Protein AF-A0A6S6W347-F1 (afdb_monomer)

Solvent-accessible surface area (backbone atoms only — not comparable to full-atom values): 6352 Å² total; per-residue (Å²): 132,85,87,75,78,72,96,63,89,81,78,88,85,84,85,87,73,62,47,70,60,49,41,53,48,47,70,40,88,42,94,94,39,67,61,52,49,42,57,52,47,44,65,73,75,38,56,72,70,54,46,53,51,49,43,70,74,53,40,97,62,28,73,74,81,39,43,66,63,54,23,30,50,75,52,69,50,61,86,51,90,80,66,70,80,71,82,74,77,80,76,76,79,72,90,127

Organism: NCBI:txid97479

Sequence (96 aa):
MPLRPFPIPFKVGTDICYVPRIRKFITQPSHGEPQRPVRRLLRKLLTEHERQYFWQRFGRRAPFDSIERVSQFLAGSSPDLKGSPQRKPVAKHALI

InterPro domains:
  IPR037143 4'-phosphopantetheinyl transferase domain superfamily [G3DSA:3.90.470.20] (9-77)

pLDDT: mean 75.72, std 16.99, range [38.69, 91.88]

Mean predicted aligned error: 11.76 Å

Radius of gyration: 19.35 Å; Cα contacts (8 Å, |Δi|>4): 42; chains: 1; bounding box: 35×52×65 Å

Secondary structure (DSSP, 8-state):
-PPPPPSS-PPPP-----HHHHHHHHT---SS-TTHHHHHHHHHHS-HHHHHHHHHHH-TTHHHH-HHHHHHHHTT--GGGG--------------

Structure (mmCIF, N/CA/C/O backbone):
data_AF-A0A6S6W347-F1
#
_entry.id   AF-A0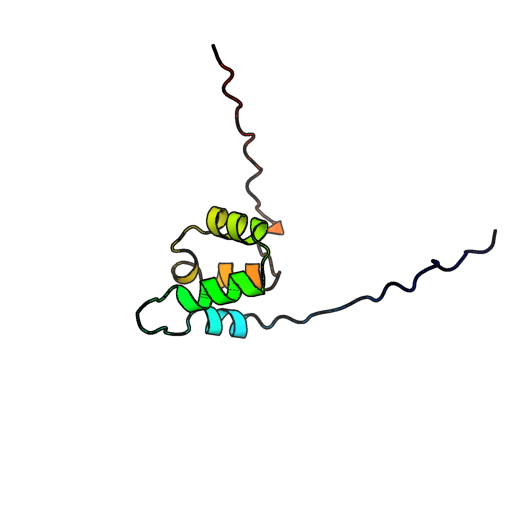A6S6W347-F1
#
loop_
_atom_site.group_PDB
_atom_site.id
_atom_site.type_symbol
_atom_site.label_atom_id
_atom_site.label_alt_id
_atom_site.label_comp_id
_atom_site.label_asym_id
_atom_site.label_entity_id
_atom_site.label_seq_id
_atom_site.pdbx_PDB_ins_code
_atom_site.Cartn_x
_atom_site.Cartn_y
_atom_site.Cartn_z
_atom_site.occupancy
_atom_site.B_iso_or_equiv
_atom_site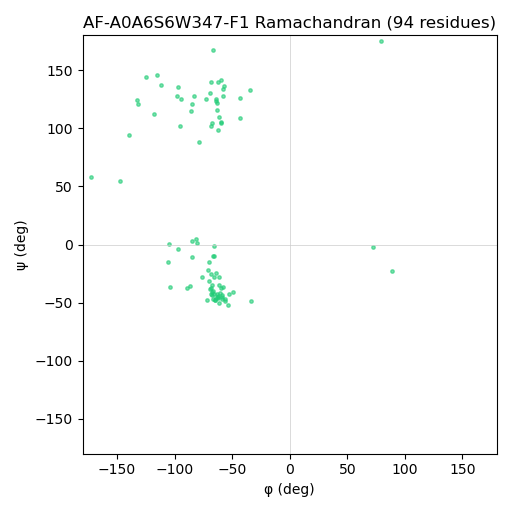.auth_seq_id
_atom_site.auth_comp_id
_atom_site.auth_asym_id
_atom_site.auth_atom_id
_atom_site.pdbx_PDB_model_num
ATOM 1 N N . MET A 1 1 ? 12.124 -10.339 -45.552 1.00 69.38 1 MET A N 1
ATOM 2 C CA . MET A 1 1 ? 13.201 -10.033 -44.582 1.00 69.38 1 MET A CA 1
ATOM 3 C C . MET A 1 1 ? 13.019 -10.927 -43.363 1.00 69.38 1 MET A C 1
ATOM 5 O O . MET A 1 1 ? 11.879 -11.049 -42.930 1.00 69.38 1 MET A O 1
ATOM 9 N N . PRO A 1 2 ? 14.073 -11.570 -42.835 1.00 79.50 2 PRO A N 1
ATOM 10 C CA . PRO A 1 2 ? 13.956 -12.374 -41.620 1.00 79.50 2 PRO A CA 1
ATOM 11 C C . PRO A 1 2 ? 13.691 -11.476 -40.398 1.00 79.50 2 PRO A C 1
ATOM 13 O O . PRO A 1 2 ? 14.267 -10.391 -40.290 1.00 79.50 2 PRO A O 1
ATOM 16 N N . LEU A 1 3 ? 12.810 -11.918 -39.493 1.00 79.19 3 LEU A N 1
ATOM 17 C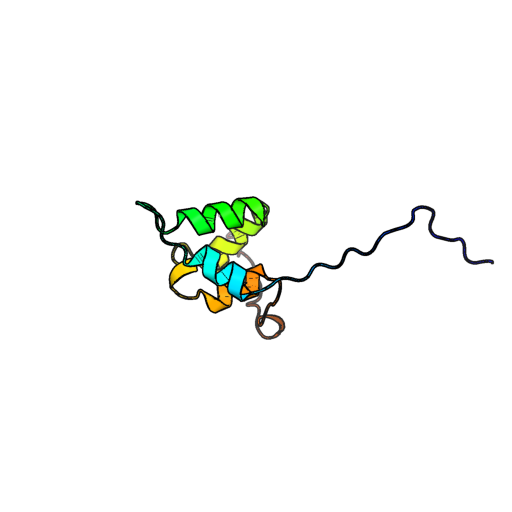 CA . LEU A 1 3 ? 12.529 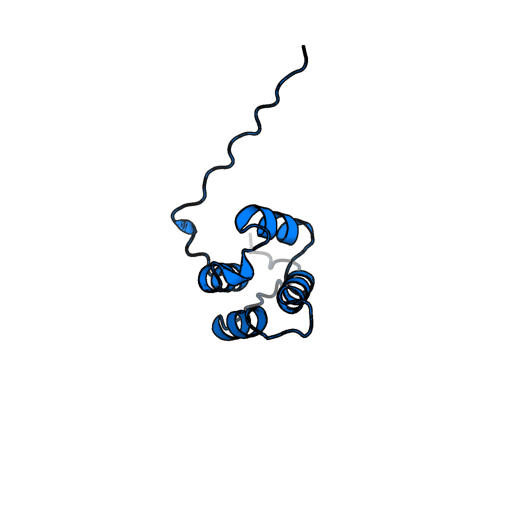-11.230 -38.229 1.00 79.19 3 LEU A CA 1
ATOM 18 C C . LEU A 1 3 ? 13.805 -11.204 -37.377 1.00 79.19 3 LEU A C 1
ATOM 20 O O . LEU A 1 3 ? 14.365 -12.255 -37.068 1.00 79.19 3 LEU A O 1
ATOM 24 N N . ARG A 1 4 ? 14.278 -10.009 -37.004 1.00 75.88 4 ARG A N 1
ATOM 25 C CA . ARG A 1 4 ? 15.405 -9.872 -36.073 1.00 75.88 4 ARG A CA 1
ATOM 26 C C . ARG A 1 4 ? 14.883 -9.988 -34.640 1.00 75.88 4 ARG A C 1
ATOM 28 O O . ARG A 1 4 ? 13.950 -9.257 -34.303 1.00 75.88 4 ARG A O 1
ATOM 35 N N . PRO A 1 5 ? 15.459 -10.858 -33.794 1.00 75.12 5 PRO A N 1
ATOM 36 C CA . PRO A 1 5 ? 15.125 -10.872 -32.378 1.00 75.12 5 PRO A CA 1
ATOM 37 C C . PRO A 1 5 ? 15.442 -9.507 -31.759 1.00 75.12 5 PRO A C 1
ATOM 39 O O . PRO A 1 5 ? 16.422 -8.855 -32.131 1.00 75.12 5 PRO A O 1
ATOM 42 N N . PHE A 1 6 ? 14.583 -9.061 -30.841 1.00 74.81 6 PHE A N 1
ATOM 43 C CA . PHE A 1 6 ? 14.767 -7.789 -30.153 1.00 74.81 6 PHE A CA 1
ATOM 44 C C . PHE A 1 6 ? 16.126 -7.800 -29.423 1.00 74.81 6 PHE A C 1
ATOM 46 O O . PHE A 1 6 ? 16.439 -8.787 -28.756 1.00 74.81 6 PHE A O 1
ATOM 53 N N . PRO A 1 7 ? 16.943 -6.738 -29.533 1.00 76.75 7 PRO A N 1
ATOM 54 C CA . PRO A 1 7 ? 18.345 -6.755 -29.101 1.00 76.75 7 PRO A CA 1
ATOM 55 C C . PRO A 1 7 ? 18.554 -6.919 -27.584 1.00 76.75 7 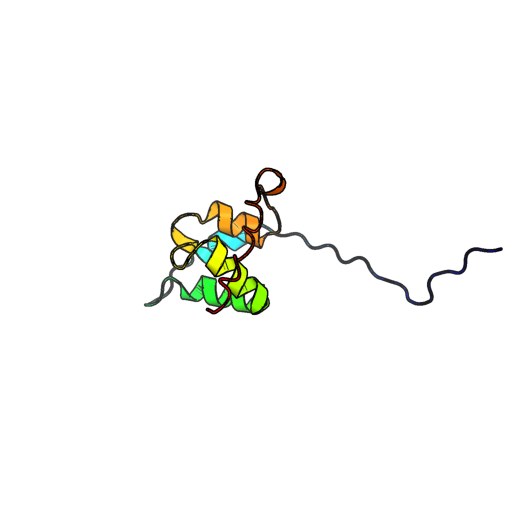PRO A C 1
ATOM 57 O O . PRO A 1 7 ? 19.680 -7.136 -27.148 1.00 76.75 7 PRO A O 1
ATOM 60 N N . ILE A 1 8 ? 17.493 -6.824 -26.775 1.00 77.81 8 ILE A N 1
ATOM 61 C CA . ILE A 1 8 ? 17.531 -6.945 -25.313 1.00 77.81 8 ILE A CA 1
ATOM 62 C C . ILE A 1 8 ? 16.421 -7.906 -24.853 1.00 77.81 8 ILE A C 1
ATOM 64 O O . ILE A 1 8 ? 15.245 -7.631 -25.088 1.00 77.81 8 ILE A O 1
ATOM 68 N N . PRO A 1 9 ? 16.728 -9.019 -24.170 1.00 77.81 9 PRO A N 1
ATOM 69 C CA . PRO A 1 9 ? 15.693 -9.919 -23.677 1.00 77.81 9 PRO A CA 1
ATOM 70 C C . PRO A 1 9 ? 14.900 -9.238 -22.553 1.00 77.81 9 PRO A C 1
ATOM 72 O O . PRO A 1 9 ? 15.354 -9.155 -21.411 1.00 77.81 9 PRO A O 1
ATOM 75 N N . PHE A 1 10 ? 13.700 -8.747 -22.867 1.00 79.19 10 PHE A N 1
ATOM 76 C CA . PHE A 1 10 ? 12.759 -8.296 -21.847 1.00 79.19 10 PHE A CA 1
ATOM 77 C C . PHE A 1 10 ? 12.239 -9.501 -21.066 1.00 79.19 10 PHE A C 1
ATOM 79 O O . PHE A 1 10 ? 11.793 -10.491 -21.644 1.00 79.19 10 PHE A O 1
ATOM 86 N N . LYS A 1 11 ? 12.290 -9.414 -19.737 1.00 82.00 11 LYS A N 1
ATOM 87 C CA . LYS A 1 11 ? 11.710 -10.419 -18.845 1.00 82.00 11 LYS A CA 1
ATOM 88 C C . LYS A 1 11 ? 10.330 -9.960 -18.403 1.00 82.00 11 LYS A C 1
ATOM 90 O O . LYS A 1 11 ? 10.157 -8.807 -18.015 1.00 82.00 11 LYS A O 1
ATOM 95 N N . VAL A 1 12 ? 9.370 -10.877 -18.422 1.00 83.94 12 VAL A N 1
ATOM 96 C CA . VAL A 1 12 ? 8.064 -10.663 -17.796 1.00 83.94 12 VAL A CA 1
ATOM 97 C C . VAL A 1 12 ? 8.191 -11.033 -16.322 1.00 83.94 12 VAL A C 1
ATOM 99 O O . VAL A 1 12 ? 8.561 -12.158 -15.995 1.00 83.94 12 VAL A O 1
ATOM 102 N N . GLY A 1 13 ? 7.920 -10.076 -15.436 1.00 79.12 13 GLY A N 1
ATOM 103 C CA . GLY A 1 13 ? 7.749 -10.328 -14.008 1.00 79.12 13 GLY A CA 1
ATOM 104 C C . GLY A 1 13 ? 6.263 -10.423 -13.685 1.00 79.12 13 GLY A C 1
ATOM 105 O O . GLY A 1 13 ? 5.503 -9.526 -14.045 1.00 79.12 13 GLY A O 1
ATOM 106 N N . THR A 1 14 ? 5.846 -11.496 -13.019 1.00 84.31 14 THR A N 1
ATOM 107 C CA . THR A 1 14 ? 4.477 -11.655 -12.510 1.00 84.31 14 THR A CA 1
ATOM 108 C C . THR A 1 14 ? 4.515 -11.623 -10.989 1.00 84.31 14 THR A C 1
ATOM 110 O O . THR A 1 14 ? 5.396 -12.233 -10.387 1.00 84.31 14 THR A O 1
ATOM 113 N N . ASP A 1 15 ? 3.566 -10.917 -10.378 1.00 80.69 15 ASP A N 1
ATOM 114 C CA . ASP A 1 15 ? 3.428 -10.810 -8.926 1.00 80.69 15 ASP A CA 1
ATOM 115 C C . ASP A 1 15 ? 2.019 -11.232 -8.488 1.00 80.69 15 ASP A C 1
ATOM 117 O O . ASP A 1 15 ? 1.038 -10.989 -9.194 1.00 80.69 15 ASP A O 1
ATOM 121 N N . ILE A 1 16 ? 1.922 -11.878 -7.324 1.00 85.69 16 ILE A N 1
ATOM 122 C CA . ILE A 1 16 ? 0.662 -12.356 -6.748 1.00 85.69 16 ILE A CA 1
ATOM 123 C C . ILE A 1 16 ? 0.437 -11.642 -5.418 1.00 85.69 16 ILE A C 1
ATOM 125 O O . ILE A 1 16 ? 1.113 -11.886 -4.418 1.00 85.69 16 ILE A O 1
ATOM 129 N N . CYS A 1 17 ? -0.582 -10.788 -5.388 1.00 85.06 17 CYS A N 1
ATOM 130 C CA . CYS A 1 17 ? -0.970 -10.039 -4.200 1.00 85.06 17 CYS A CA 1
ATOM 131 C C . CYS A 1 17 ? -2.087 -10.747 -3.414 1.00 85.06 17 CYS A C 1
ATOM 133 O O . CYS A 1 17 ? -3.174 -10.993 -3.934 1.00 85.06 17 CYS A O 1
ATOM 135 N N . TYR A 1 18 ? -1.868 -11.000 -2.118 1.00 91.00 18 TYR A N 1
ATOM 136 C CA . TYR A 1 18 ? -2.896 -11.544 -1.219 1.00 91.00 18 TYR A CA 1
ATOM 137 C C . TYR A 1 18 ? -3.623 -10.427 -0.450 1.00 91.00 18 TYR A C 1
ATOM 139 O O . TYR A 1 18 ? -3.114 -9.899 0.542 1.00 91.00 18 TYR A O 1
ATOM 147 N N . VAL A 1 19 ? -4.838 -10.074 -0.886 1.00 89.81 19 VAL A N 1
ATOM 148 C CA . VAL A 1 19 ? -5.643 -8.959 -0.334 1.00 89.81 19 VAL A CA 1
ATOM 149 C C . VAL A 1 19 ? -5.832 -9.021 1.195 1.00 89.81 19 VAL A C 1
ATOM 151 O O . VAL A 1 19 ? -5.667 -7.987 1.849 1.00 89.81 19 VAL A O 1
ATOM 154 N N . PRO A 1 20 ? -6.115 -10.180 1.827 1.00 90.75 20 PRO A N 1
ATOM 155 C CA . P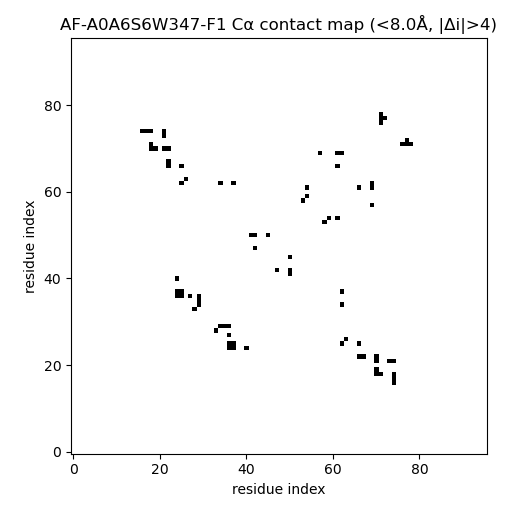RO A 1 20 ? -6.265 -10.252 3.283 1.00 90.75 20 PRO A CA 1
ATOM 156 C C . PRO A 1 20 ? -5.001 -9.852 4.055 1.00 90.75 20 PRO A C 1
ATOM 158 O O . PRO A 1 20 ? -5.098 -9.321 5.162 1.00 90.75 20 PRO A O 1
ATOM 161 N N . ARG A 1 21 ? -3.808 -10.032 3.468 1.00 89.69 21 ARG A N 1
ATOM 162 C CA . ARG A 1 21 ? -2.547 -9.573 4.073 1.00 89.69 21 ARG A CA 1
ATOM 163 C C . ARG A 1 21 ? -2.473 -8.050 4.126 1.00 89.69 21 ARG A C 1
ATOM 165 O O . ARG A 1 21 ? -2.039 -7.508 5.139 1.00 89.69 21 ARG A O 1
ATOM 172 N N . ILE A 1 22 ? -2.925 -7.374 3.069 1.00 89.38 22 ILE A N 1
ATOM 173 C CA . ILE A 1 22 ? -2.997 -5.907 3.011 1.00 89.38 22 ILE A CA 1
ATOM 174 C C . ILE A 1 22 ? -3.992 -5.398 4.059 1.00 89.38 22 ILE A C 1
ATOM 176 O O . ILE A 1 22 ? -3.645 -4.516 4.843 1.00 89.38 22 ILE A O 1
ATOM 180 N N . ARG A 1 23 ? -5.177 -6.023 4.147 1.00 90.25 23 ARG A N 1
ATOM 181 C CA . ARG A 1 23 ? -6.192 -5.709 5.169 1.00 90.25 23 ARG A CA 1
ATOM 182 C C . ARG A 1 23 ? -5.608 -5.783 6.578 1.00 90.25 23 ARG A C 1
ATOM 184 O O . ARG A 1 23 ? -5.680 -4.806 7.315 1.00 90.25 23 ARG A O 1
ATOM 191 N N . LYS A 1 24 ? -4.954 -6.900 6.915 1.00 90.31 24 LYS A N 1
ATOM 192 C CA . LYS A 1 24 ? -4.328 -7.111 8.231 1.00 90.31 24 LYS A CA 1
ATOM 193 C C . LYS A 1 24 ? -3.283 -6.042 8.561 1.00 90.31 24 LYS A C 1
ATOM 195 O O . LYS A 1 24 ? -3.170 -5.637 9.712 1.00 90.31 24 LYS A O 1
ATOM 200 N N . PHE A 1 25 ? -2.525 -5.589 7.563 1.00 88.06 25 PHE A N 1
ATOM 201 C CA . PHE A 1 25 ? -1.528 -4.531 7.729 1.00 88.06 25 PHE A CA 1
ATOM 202 C C . PHE A 1 25 ? -2.163 -3.163 8.000 1.00 88.06 25 PHE A C 1
ATOM 204 O O . PHE A 1 25 ? -1.639 -2.387 8.796 1.00 88.06 25 PHE A O 1
ATOM 211 N N . ILE A 1 26 ? -3.285 -2.867 7.338 1.00 86.31 26 ILE A N 1
ATOM 212 C CA . ILE A 1 26 ? -4.035 -1.619 7.519 1.00 86.31 26 ILE A CA 1
ATOM 213 C C . ILE A 1 26 ? -4.685 -1.572 8.903 1.00 86.31 26 ILE A C 1
ATOM 215 O O . ILE A 1 26 ? -4.625 -0.540 9.564 1.00 86.31 26 ILE A O 1
ATOM 219 N N . THR A 1 27 ? -5.264 -2.687 9.357 1.00 86.56 27 THR A N 1
ATOM 220 C CA . THR A 1 27 ? -5.972 -2.784 10.643 1.00 86.56 27 THR A CA 1
ATOM 221 C C . THR A 1 27 ? -5.055 -3.073 11.829 1.00 86.56 27 THR A C 1
ATOM 223 O O . THR A 1 27 ? -5.542 -3.287 12.938 1.00 86.56 27 THR A O 1
ATOM 226 N N . GLN A 1 28 ? -3.738 -3.148 11.621 1.00 86.44 28 GLN A N 1
ATOM 227 C CA . GLN A 1 28 ? -2.808 -3.484 12.690 1.00 86.44 28 GLN A CA 1
ATOM 228 C C . GLN A 1 28 ? -2.838 -2.392 13.776 1.00 86.44 28 GLN A C 1
ATOM 230 O O . GLN A 1 28 ? -2.604 -1.222 13.462 1.00 86.44 28 GLN A O 1
ATOM 235 N N . PRO A 1 29 ? -3.087 -2.740 15.052 1.00 79.94 29 PRO A N 1
ATOM 236 C CA . PRO A 1 29 ? -3.071 -1.762 16.128 1.00 79.94 29 PRO A CA 1
ATOM 237 C C . PRO A 1 29 ? -1.672 -1.156 16.267 1.00 79.94 29 PRO A C 1
ATOM 239 O O . PRO A 1 29 ? -0.652 -1.838 16.146 1.00 79.94 29 PRO A O 1
ATOM 242 N N . SER A 1 30 ? -1.624 0.150 16.506 1.00 80.25 30 SER A N 1
ATOM 243 C CA . SER A 1 30 ? -0.388 0.915 16.637 1.00 80.25 30 SER A CA 1
ATOM 244 C C . SER A 1 30 ? -0.492 1.795 17.872 1.00 80.25 30 SER A C 1
ATOM 246 O O . SER A 1 30 ? -1.434 2.576 17.997 1.00 80.25 30 SER A O 1
ATOM 248 N N . HIS A 1 31 ? 0.469 1.659 18.786 1.00 77.56 31 HIS A N 1
ATOM 249 C CA . HIS A 1 31 ? 0.521 2.439 20.020 1.00 77.56 31 HIS A CA 1
ATOM 250 C C . HIS A 1 31 ? 0.639 3.937 19.689 1.00 77.56 31 HIS A C 1
ATOM 252 O O . HIS A 1 31 ? 1.663 4.386 19.171 1.00 77.56 31 HIS A O 1
ATOM 258 N N . GLY A 1 32 ? -0.438 4.685 19.941 1.00 73.31 32 GLY A N 1
ATOM 259 C CA . GLY A 1 32 ? -0.511 6.148 19.846 1.00 73.31 32 GLY A CA 1
ATOM 260 C C . GLY A 1 32 ? -0.895 6.726 18.480 1.00 73.31 32 GLY A C 1
ATOM 261 O O . GLY A 1 32 ? -1.416 7.829 18.429 1.00 73.31 32 GLY A O 1
ATOM 262 N N . GLU A 1 33 ? -0.702 5.996 17.377 1.00 78.81 33 GLU A N 1
ATOM 263 C CA . GLU A 1 33 ? -0.945 6.521 16.023 1.00 78.81 33 GLU A CA 1
ATOM 264 C C . GLU A 1 33 ? -1.602 5.463 15.126 1.00 78.81 33 GLU A C 1
ATOM 266 O O . GLU A 1 33 ? -0.887 4.660 14.507 1.00 78.81 33 GLU A O 1
ATOM 271 N N . PRO A 1 34 ? -2.942 5.445 15.008 1.00 75.88 34 PRO A N 1
ATOM 272 C CA . PRO A 1 34 ? -3.660 4.410 14.265 1.00 75.88 34 PRO A CA 1
ATOM 273 C C . PRO A 1 34 ? -3.331 4.430 12.762 1.00 75.88 34 PRO A C 1
ATOM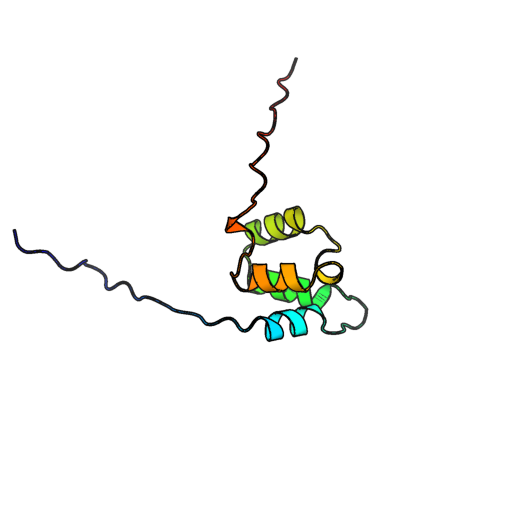 275 O O . PRO A 1 34 ? -3.400 3.405 12.095 1.00 75.88 34 PRO A O 1
ATOM 278 N N . GLN A 1 35 ? -2.895 5.570 12.212 1.00 78.75 35 GLN A N 1
ATOM 279 C CA . GLN A 1 35 ? -2.538 5.699 10.790 1.00 78.75 35 GLN A CA 1
ATOM 280 C C . GLN A 1 35 ? -1.099 5.278 10.460 1.00 78.75 35 GLN A C 1
ATOM 282 O O . GLN A 1 35 ? -0.730 5.172 9.285 1.00 78.75 35 GLN A O 1
ATOM 287 N N . ARG A 1 36 ? -0.250 5.052 11.467 1.00 84.69 36 ARG A N 1
ATOM 288 C CA . ARG A 1 36 ? 1.182 4.783 11.273 1.00 84.69 36 ARG A CA 1
ATOM 289 C C . ARG A 1 36 ? 1.472 3.547 10.405 1.00 84.69 36 ARG A C 1
ATOM 291 O O . ARG A 1 36 ? 2.348 3.665 9.541 1.00 84.69 36 ARG A O 1
ATOM 298 N N . PRO A 1 37 ? 0.785 2.396 10.567 1.00 86.31 37 PRO A N 1
ATOM 299 C CA . PRO A 1 37 ? 1.026 1.213 9.735 1.00 86.31 37 PRO A CA 1
ATOM 300 C C . PRO A 1 37 ? 0.725 1.481 8.261 1.00 86.31 37 PRO A C 1
ATOM 302 O O . PRO A 1 37 ? 1.547 1.193 7.392 1.00 86.31 37 PRO A O 1
ATOM 305 N N . VAL A 1 38 ? -0.399 2.146 7.991 1.00 86.06 38 VAL A N 1
ATOM 306 C CA . VAL A 1 38 ? -0.845 2.493 6.638 1.00 86.06 38 VAL A CA 1
ATOM 307 C C . VAL A 1 38 ? 0.126 3.463 5.978 1.00 86.06 38 VAL A C 1
ATOM 309 O O . VAL A 1 38 ? 0.585 3.217 4.868 1.00 86.06 38 VAL A O 1
ATOM 312 N N . ARG A 1 39 ? 0.526 4.536 6.671 1.00 87.38 39 ARG A N 1
ATOM 313 C CA . ARG A 1 39 ? 1.495 5.502 6.124 1.00 87.38 39 ARG A CA 1
ATOM 314 C C . ARG A 1 39 ? 2.834 4.842 5.794 1.00 87.38 39 ARG A C 1
ATOM 316 O O . ARG A 1 39 ? 3.451 5.188 4.790 1.00 87.38 39 ARG A O 1
ATOM 323 N N . ARG A 1 40 ? 3.283 3.883 6.611 1.00 89.00 40 ARG A N 1
ATOM 324 C CA . ARG A 1 40 ? 4.500 3.098 6.345 1.00 89.00 40 ARG A CA 1
ATOM 325 C C . ARG A 1 40 ? 4.340 2.183 5.136 1.00 8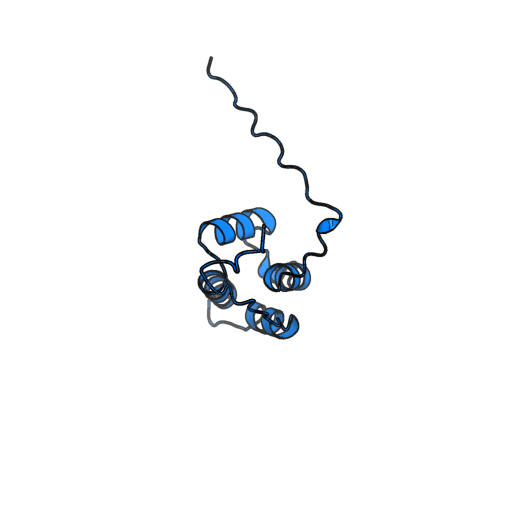9.00 40 ARG A C 1
ATOM 327 O O . ARG A 1 40 ? 5.257 2.124 4.324 1.00 89.00 40 ARG A O 1
ATOM 334 N N . LEU A 1 41 ? 3.200 1.508 5.011 1.00 88.25 41 LEU A N 1
ATOM 335 C CA . LEU A 1 41 ? 2.900 0.648 3.870 1.00 88.25 41 LEU A CA 1
ATOM 336 C C . LEU A 1 41 ? 2.885 1.454 2.565 1.00 88.25 41 LEU A C 1
ATOM 338 O O . LEU A 1 41 ? 3.607 1.120 1.632 1.00 88.25 41 LEU A O 1
ATOM 342 N N . LEU A 1 42 ? 2.152 2.570 2.533 1.00 89.31 42 LEU A N 1
ATOM 343 C CA . LEU A 1 42 ? 2.060 3.441 1.358 1.00 89.31 42 LEU A CA 1
ATOM 344 C C . LEU A 1 42 ? 3.416 4.035 0.967 1.00 89.31 42 LEU A C 1
ATOM 346 O O . LEU A 1 42 ? 3.695 4.183 -0.213 1.00 89.31 42 LEU A O 1
ATOM 350 N N . ARG A 1 43 ? 4.284 4.352 1.936 1.00 91.25 43 ARG A N 1
ATOM 351 C CA . ARG A 1 43 ? 5.650 4.816 1.642 1.00 91.25 43 ARG A CA 1
ATOM 352 C C . ARG A 1 43 ? 6.526 3.755 0.978 1.00 91.25 43 ARG A C 1
ATOM 354 O O . ARG A 1 43 ? 7.456 4.130 0.276 1.00 91.25 43 ARG A O 1
ATOM 361 N N . LYS A 1 44 ? 6.260 2.472 1.236 1.00 90.25 44 LYS A N 1
ATOM 362 C CA . LYS A 1 44 ? 6.997 1.347 0.645 1.00 90.25 44 LYS A CA 1
ATOM 363 C C . LYS A 1 44 ? 6.433 0.914 -0.705 1.00 90.25 44 LYS A C 1
ATOM 365 O O . LYS A 1 44 ? 7.206 0.492 -1.550 1.00 90.25 44 LYS A O 1
ATOM 370 N N . LEU A 1 45 ? 5.111 0.980 -0.872 1.00 87.88 45 LEU A N 1
ATOM 371 C CA . LEU A 1 45 ? 4.428 0.500 -2.076 1.00 87.88 45 LEU A CA 1
ATOM 372 C C . LEU A 1 45 ? 4.289 1.566 -3.162 1.00 87.88 45 LEU A C 1
ATOM 374 O O . LEU A 1 45 ? 4.368 1.235 -4.335 1.00 87.88 45 LEU A O 1
ATOM 378 N N . LEU A 1 46 ? 4.046 2.821 -2.777 1.00 89.62 46 LEU A N 1
ATOM 379 C CA . LEU A 1 46 ? 3.671 3.886 -3.703 1.00 89.62 46 LEU A CA 1
ATOM 380 C C . LEU A 1 46 ? 4.743 4.972 -3.763 1.00 89.62 46 LEU A C 1
ATOM 382 O O . LEU A 1 46 ? 5.337 5.341 -2.745 1.00 89.62 46 LEU A O 1
ATOM 386 N N . THR A 1 47 ? 4.916 5.556 -4.943 1.00 91.88 47 THR A N 1
ATOM 387 C CA . THR A 1 47 ? 5.670 6.797 -5.159 1.00 91.88 47 THR A CA 1
ATOM 388 C C . THR A 1 47 ? 4.971 7.999 -4.507 1.00 91.88 47 THR A C 1
ATOM 390 O O . THR A 1 47 ? 3.819 7.920 -4.083 1.00 91.88 47 THR A O 1
ATOM 393 N N . GLU A 1 48 ? 5.646 9.149 -4.397 1.00 89.75 48 GLU A N 1
ATOM 394 C CA . GLU A 1 48 ? 5.032 10.347 -3.795 1.00 89.75 48 GLU A CA 1
ATOM 395 C C . GLU A 1 48 ? 3.784 10.818 -4.556 1.00 89.75 48 GLU A C 1
ATOM 397 O O . GLU A 1 48 ? 2.763 11.105 -3.933 1.00 89.75 48 GLU A O 1
ATOM 402 N N . HIS A 1 49 ? 3.819 10.814 -5.890 1.00 88.75 49 HIS A N 1
ATOM 403 C CA . HIS A 1 49 ? 2.667 11.192 -6.712 1.00 88.75 49 HIS A CA 1
ATOM 404 C C . HIS A 1 49 ? 1.477 10.244 -6.520 1.00 88.75 49 HIS A C 1
ATOM 406 O O . HIS A 1 49 ? 0.339 10.689 -6.367 1.00 88.75 49 HIS A O 1
ATOM 412 N N . GLU A 1 50 ? 1.726 8.938 -6.456 1.00 88.69 50 GLU A N 1
ATOM 413 C CA . GLU A 1 50 ? 0.678 7.944 -6.209 1.00 88.69 50 GLU A CA 1
ATOM 414 C C . GLU A 1 50 ? 0.105 8.057 -4.797 1.00 88.69 50 GLU A C 1
ATOM 416 O O . GLU A 1 50 ? -1.099 7.895 -4.607 1.00 88.69 50 GLU A O 1
ATOM 421 N N . ARG A 1 51 ? 0.933 8.399 -3.801 1.00 90.25 51 ARG A N 1
ATOM 422 C CA . ARG A 1 51 ? 0.450 8.709 -2.449 1.00 90.25 51 ARG A CA 1
ATOM 423 C C . ARG A 1 51 ? -0.462 9.928 -2.456 1.00 90.25 51 ARG A C 1
ATOM 425 O O . ARG A 1 51 ? -1.516 9.887 -1.829 1.00 90.25 51 ARG A O 1
ATOM 432 N N . GLN A 1 52 ? -0.084 11.003 -3.146 1.00 89.88 52 GLN A N 1
ATOM 433 C CA . GLN A 1 52 ? -0.932 12.191 -3.267 1.00 89.88 52 GLN A CA 1
ATOM 434 C C . GLN A 1 52 ? -2.275 11.842 -3.910 1.00 89.88 52 GLN A C 1
ATOM 436 O O . GLN A 1 52 ? -3.319 12.184 -3.355 1.00 89.88 52 GLN A O 1
ATOM 441 N N . TYR A 1 53 ? -2.254 11.091 -5.013 1.00 89.69 53 TYR A N 1
ATOM 442 C CA . TYR A 1 53 ? -3.467 10.597 -5.659 1.00 89.69 53 TYR A CA 1
ATOM 443 C C . TYR A 1 53 ? -4.314 9.731 -4.715 1.00 89.69 53 TYR A C 1
ATOM 445 O O . TYR A 1 53 ? -5.522 9.933 -4.602 1.00 89.69 53 TYR A O 1
ATOM 453 N N . PHE A 1 54 ? -3.687 8.813 -3.979 1.00 89.00 54 PHE A N 1
ATOM 454 C CA . PHE A 1 54 ? -4.357 7.968 -2.995 1.00 89.00 54 PHE A CA 1
ATOM 455 C C . PHE A 1 54 ? -5.099 8.803 -1.939 1.00 89.00 54 PHE A C 1
ATOM 457 O O . PHE A 1 54 ? -6.282 8.574 -1.679 1.00 89.00 54 PHE A O 1
ATOM 464 N N . TRP A 1 55 ? -4.437 9.811 -1.364 1.00 87.62 55 TRP A N 1
ATOM 465 C CA . TRP A 1 55 ? -5.046 10.677 -0.352 1.00 87.62 55 TRP A CA 1
ATOM 466 C C . TRP A 1 55 ? -6.116 11.610 -0.922 1.00 87.62 55 TRP A C 1
ATOM 468 O O . TRP A 1 55 ? -7.079 11.902 -0.218 1.00 87.62 55 TRP A O 1
ATOM 478 N N . GLN A 1 56 ? -5.986 12.049 -2.177 1.00 88.75 56 GLN A N 1
ATOM 479 C CA . GLN A 1 56 ? -7.040 12.794 -2.873 1.00 88.75 56 GLN A CA 1
ATOM 480 C C . GLN A 1 56 ? -8.276 11.921 -3.122 1.00 88.75 56 GLN A C 1
ATOM 482 O O . GLN A 1 56 ? -9.397 12.392 -2.958 1.00 88.75 56 GLN A O 1
ATOM 487 N N . ARG A 1 57 ? -8.077 10.649 -3.486 1.00 85.69 57 ARG A N 1
ATOM 488 C CA . ARG A 1 57 ? -9.159 9.714 -3.816 1.00 85.69 57 ARG A CA 1
ATOM 489 C C . ARG A 1 57 ? -9.954 9.269 -2.593 1.00 85.69 57 ARG A C 1
ATOM 491 O O . ARG A 1 57 ? -11.179 9.257 -2.648 1.00 85.69 57 ARG A O 1
ATOM 498 N N . PHE A 1 58 ? -9.279 8.866 -1.518 1.00 84.94 58 PHE A N 1
ATOM 499 C CA . PHE A 1 58 ? -9.955 8.274 -0.359 1.00 84.94 58 PHE A CA 1
ATOM 500 C C . PHE A 1 58 ? -10.053 9.217 0.858 1.00 84.94 58 PHE A C 1
ATOM 502 O O . PHE A 1 58 ? -10.818 8.950 1.784 1.00 84.94 58 PHE A O 1
ATOM 509 N N . GLY A 1 59 ? -9.297 10.319 0.888 1.00 84.75 59 GLY A N 1
ATOM 510 C CA . GLY A 1 59 ? -9.273 11.260 2.012 1.00 84.75 59 GLY A CA 1
ATOM 511 C C . GLY A 1 59 ? -8.419 10.802 3.203 1.00 84.75 59 GLY A C 1
ATOM 512 O O . GLY A 1 59 ? -7.874 9.702 3.243 1.00 84.75 59 GLY A O 1
ATOM 513 N N . ARG A 1 60 ? -8.279 11.659 4.225 1.00 79.50 60 ARG A N 1
ATOM 514 C CA . ARG A 1 60 ? -7.402 11.392 5.390 1.00 79.50 60 ARG A CA 1
ATOM 515 C C . ARG A 1 60 ? -7.909 10.290 6.333 1.00 79.50 60 ARG A C 1
ATOM 517 O O . ARG A 1 60 ? -7.103 9.735 7.074 1.00 79.50 60 ARG A O 1
ATOM 524 N N . ARG A 1 61 ? -9.212 9.983 6.332 1.00 73.06 61 ARG A N 1
ATOM 525 C CA . ARG A 1 61 ? -9.834 8.919 7.158 1.00 73.06 61 ARG A CA 1
ATOM 526 C C . ARG A 1 61 ? -10.022 7.588 6.415 1.00 73.06 61 ARG A C 1
ATOM 528 O O . ARG A 1 61 ? -10.355 6.582 7.036 1.00 73.06 61 ARG A O 1
ATOM 535 N N . ALA A 1 62 ? -9.682 7.569 5.125 1.00 67.19 62 ALA A N 1
ATOM 536 C CA . ALA A 1 62 ? -9.754 6.434 4.208 1.00 67.19 62 ALA A CA 1
ATOM 537 C C . ALA A 1 62 ? -9.484 5.039 4.786 1.00 67.19 62 ALA A C 1
ATOM 539 O O . ALA A 1 62 ? -10.261 4.127 4.488 1.00 67.19 62 ALA A O 1
ATOM 540 N N . PRO A 1 63 ? -8.400 4.821 5.563 1.00 64.50 63 PRO A N 1
ATOM 541 C CA . PRO A 1 63 ? -7.996 3.468 5.916 1.00 64.50 63 PRO A CA 1
ATOM 542 C C . PRO A 1 63 ? -8.954 2.791 6.894 1.00 64.50 63 PRO A C 1
ATOM 544 O O . PRO A 1 63 ? -8.875 1.579 7.037 1.00 64.50 63 PRO A O 1
ATOM 547 N N . PHE A 1 64 ? -9.836 3.549 7.551 1.00 68.00 64 PHE A N 1
ATOM 548 C CA . PHE A 1 64 ? -10.784 3.028 8.537 1.00 68.00 64 PHE A CA 1
ATOM 549 C C . PHE A 1 64 ? -12.202 2.936 7.977 1.00 68.00 64 PHE A C 1
ATOM 551 O O . PHE A 1 64 ? -12.890 1.956 8.239 1.00 68.00 64 PHE A O 1
ATOM 558 N N . ASP A 1 65 ? -12.605 3.897 7.143 1.00 76.25 65 ASP A N 1
ATOM 559 C CA . ASP A 1 65 ? -13.977 3.966 6.624 1.00 76.25 65 ASP A CA 1
ATOM 560 C C . ASP A 1 65 ? -14.241 2.940 5.505 1.00 76.25 65 ASP A C 1
ATOM 562 O O . ASP A 1 65 ? -15.372 2.508 5.301 1.00 76.25 65 ASP A O 1
ATOM 566 N N . SER A 1 66 ? -13.209 2.544 4.745 1.00 81.31 66 SER A N 1
ATOM 567 C CA . SER A 1 66 ? -13.381 1.671 3.570 1.00 81.31 66 SER A CA 1
ATOM 568 C C . SER A 1 66 ? -12.200 0.721 3.327 1.00 81.31 66 SER A C 1
ATOM 570 O O . SER A 1 66 ? -11.643 0.648 2.228 1.00 81.31 66 SER A O 1
ATOM 572 N N . ILE A 1 67 ? -11.839 -0.058 4.355 1.00 87.31 67 ILE A N 1
ATOM 573 C CA . ILE A 1 67 ? -10.706 -1.009 4.347 1.00 87.31 67 ILE A CA 1
ATOM 574 C C . ILE A 1 67 ? -10.713 -1.917 3.110 1.00 87.31 67 ILE A C 1
ATOM 576 O O . ILE A 1 67 ? -9.663 -2.172 2.519 1.00 87.31 67 ILE A O 1
ATOM 580 N N . GLU A 1 68 ? -11.881 -2.407 2.698 1.00 87.50 68 GLU A N 1
ATOM 581 C CA . GLU A 1 68 ? -11.997 -3.331 1.567 1.00 87.50 68 GLU A CA 1
ATOM 582 C C . GLU A 1 68 ? -11.621 -2.680 0.239 1.00 87.50 68 GLU A C 1
ATOM 584 O O . GLU A 1 68 ? -10.813 -3.242 -0.501 1.00 87.50 68 GLU A O 1
ATOM 589 N N . ARG A 1 69 ? -12.141 -1.473 -0.018 1.00 86.50 69 ARG A N 1
ATOM 590 C CA . ARG A 1 69 ? -11.858 -0.704 -1.237 1.00 86.50 69 ARG A CA 1
ATOM 591 C C . ARG A 1 69 ? -10.394 -0.288 -1.296 1.00 86.50 69 ARG A C 1
ATOM 593 O O . ARG A 1 69 ? -9.758 -0.429 -2.335 1.00 86.50 69 ARG A O 1
ATOM 600 N N . VAL A 1 70 ? -9.843 0.156 -0.166 1.00 88.19 70 VAL A N 1
ATOM 601 C CA . VAL A 1 70 ? -8.421 0.504 -0.044 1.00 88.19 70 VAL A CA 1
ATOM 602 C C . VAL A 1 70 ? -7.536 -0.718 -0.300 1.00 88.19 70 VAL A C 1
ATOM 604 O O . VAL A 1 70 ? -6.572 -0.633 -1.055 1.00 88.19 70 VAL A O 1
ATOM 607 N N . SER A 1 71 ? -7.867 -1.872 0.283 1.00 89.62 71 SER A N 1
ATOM 608 C CA . SER A 1 71 ? -7.061 -3.091 0.132 1.00 89.62 71 SER A CA 1
ATOM 609 C C . SER A 1 71 ? -7.107 -3.655 -1.287 1.00 89.62 71 SER A C 1
ATOM 611 O O . SER A 1 71 ? -6.093 -4.140 -1.778 1.00 89.62 71 SER A O 1
ATOM 613 N N . GLN A 1 72 ? -8.264 -3.580 -1.948 1.00 89.00 72 GLN A N 1
ATOM 614 C CA . GLN A 1 72 ? -8.423 -3.961 -3.353 1.00 89.00 72 GLN A CA 1
ATOM 615 C C . GLN A 1 72 ? -7.619 -3.034 -4.272 1.00 89.00 72 GLN A C 1
ATOM 617 O O . GLN A 1 72 ? -6.823 -3.520 -5.074 1.00 89.00 72 GLN A O 1
ATOM 622 N N . PHE A 1 73 ? -7.733 -1.715 -4.073 1.00 88.25 73 PHE A N 1
ATOM 623 C CA . PHE A 1 73 ? -6.956 -0.719 -4.812 1.00 88.25 73 PHE A CA 1
ATOM 624 C C . PHE A 1 73 ? -5.444 -0.958 -4.688 1.00 88.25 73 PHE A C 1
ATOM 626 O O . PHE A 1 73 ? -4.739 -0.985 -5.692 1.00 88.25 73 PHE A O 1
ATOM 633 N N . LEU A 1 74 ? -4.948 -1.196 -3.468 1.00 87.75 74 LEU A N 1
ATOM 634 C CA . LEU A 1 74 ? -3.525 -1.462 -3.222 1.00 87.75 74 LEU A CA 1
ATOM 635 C C . LEU A 1 74 ? -3.042 -2.803 -3.789 1.00 87.75 74 LEU A C 1
ATOM 637 O O . LEU A 1 74 ? -1.860 -2.938 -4.079 1.00 87.75 74 LEU A O 1
ATOM 641 N N . ALA A 1 75 ? -3.932 -3.782 -3.953 1.00 88.75 75 ALA A N 1
ATOM 642 C CA . ALA A 1 75 ? -3.617 -5.049 -4.610 1.00 88.75 75 ALA A CA 1
ATOM 643 C C . ALA A 1 75 ? -3.636 -4.955 -6.146 1.00 88.75 75 ALA A C 1
ATOM 645 O O . ALA A 1 75 ? -3.505 -5.977 -6.814 1.00 88.75 75 ALA A O 1
ATOM 646 N N . GLY A 1 76 ? -3.900 -3.774 -6.717 1.00 81.12 76 GLY A N 1
ATOM 647 C CA . GLY A 1 76 ? -4.108 -3.601 -8.157 1.00 81.12 76 GLY A CA 1
ATOM 648 C C . GLY A 1 76 ? -5.441 -4.164 -8.669 1.00 81.12 76 GLY A C 1
ATOM 649 O O . GLY A 1 76 ? -5.776 -3.987 -9.838 1.00 81.12 76 GLY A O 1
ATOM 650 N N . SER A 1 77 ? -6.250 -4.784 -7.802 1.00 58.78 77 SER A N 1
ATOM 651 C CA . SER A 1 77 ? -7.625 -5.186 -8.105 1.00 58.78 77 SER A CA 1
ATOM 652 C C . SER A 1 77 ? -8.531 -3.968 -8.007 1.00 58.78 77 SER A C 1
ATOM 654 O O . SER A 1 77 ? -9.084 -3.663 -6.956 1.00 58.78 77 SER A O 1
ATOM 656 N N . SER A 1 78 ? -8.682 -3.235 -9.103 1.00 53.22 78 SER A N 1
ATOM 657 C CA . SER A 1 78 ? -9.640 -2.132 -9.155 1.00 53.22 78 SER A CA 1
ATOM 658 C C . SER A 1 78 ? -11.032 -2.662 -9.530 1.00 53.22 78 SER A C 1
ATOM 660 O O . SER A 1 78 ? -11.209 -3.081 -10.672 1.00 53.22 78 SER A O 1
ATOM 662 N N . PRO A 1 79 ? -12.058 -2.587 -8.658 1.00 49.69 79 PRO A N 1
ATOM 663 C CA . PRO A 1 79 ? -13.456 -2.718 -9.096 1.00 49.69 79 PRO A CA 1
ATOM 664 C C . PRO A 1 79 ? -13.905 -1.537 -9.993 1.00 49.69 79 PRO A C 1
ATOM 666 O O . PRO A 1 79 ? -14.962 -1.583 -10.615 1.00 49.69 79 PRO A O 1
ATOM 669 N N . ASP A 1 80 ? -13.086 -0.482 -10.085 1.00 49.16 80 ASP A N 1
ATOM 670 C CA . ASP A 1 80 ? -13.376 0.824 -10.694 1.00 49.16 80 ASP A CA 1
ATOM 671 C C . ASP A 1 80 ? -13.253 0.927 -12.225 1.00 49.16 80 ASP A C 1
ATOM 673 O O . ASP A 1 80 ? -13.485 2.004 -12.781 1.00 49.16 80 ASP A O 1
ATOM 677 N N . LEU A 1 81 ? -12.981 -0.166 -12.947 1.00 46.84 81 LEU A N 1
ATOM 678 C CA . LEU A 1 81 ? -13.072 -0.153 -14.419 1.00 46.84 81 LEU A CA 1
ATOM 679 C C . LEU A 1 81 ? -14.513 0.051 -14.941 1.00 46.84 81 LEU A C 1
ATOM 681 O O . LEU A 1 81 ? -14.711 0.153 -16.148 1.00 46.84 81 LEU A O 1
ATOM 685 N N . LYS A 1 82 ? -15.518 0.175 -14.057 1.00 42.16 82 LYS A N 1
ATOM 686 C CA . LYS A 1 82 ? -16.890 0.588 -14.406 1.00 42.16 82 LYS A CA 1
ATOM 687 C C . LYS A 1 82 ? -17.275 2.022 -14.013 1.00 42.16 82 LYS A C 1
ATOM 689 O O . LYS A 1 82 ? -18.400 2.419 -14.296 1.00 42.16 82 LYS A O 1
ATOM 694 N N . GLY A 1 83 ? -16.402 2.823 -13.397 1.00 42.56 83 GLY A N 1
ATOM 695 C CA . GLY A 1 83 ? -16.854 4.117 -12.870 1.00 42.56 83 GLY A CA 1
ATOM 696 C C . GLY A 1 83 ? -15.763 5.034 -12.348 1.00 42.56 83 GLY A C 1
ATOM 697 O O . GLY A 1 83 ? -15.810 5.465 -11.202 1.00 42.56 83 GLY A O 1
ATOM 698 N N . SER A 1 84 ? -14.790 5.387 -13.183 1.00 41.50 84 SER A N 1
ATOM 699 C CA . SER A 1 84 ? -13.948 6.544 -12.872 1.00 41.50 84 SER A CA 1
ATOM 700 C C . SER A 1 84 ? -14.762 7.829 -13.089 1.00 41.50 84 SER A C 1
ATOM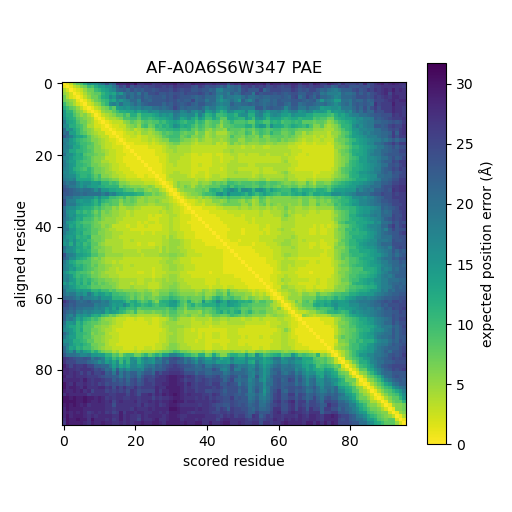 702 O O . SER A 1 84 ? -15.272 8.022 -14.195 1.00 41.50 84 SER A O 1
ATOM 704 N N . PRO A 1 85 ? -14.880 8.740 -12.102 1.00 43.59 85 PRO A N 1
ATOM 705 C CA . PRO A 1 85 ? -15.291 10.096 -12.405 1.00 43.59 85 PRO A CA 1
ATOM 706 C C . PRO A 1 85 ? -14.200 10.684 -13.294 1.00 43.59 85 PRO A C 1
ATOM 708 O O . PRO A 1 85 ? -13.040 10.799 -12.891 1.00 43.59 85 PRO A O 1
ATOM 711 N N . GLN A 1 86 ? -14.591 11.001 -14.527 1.00 42.34 86 GLN A N 1
ATOM 712 C CA . GLN A 1 86 ? -13.868 11.881 -15.432 1.00 42.34 86 GLN A CA 1
ATOM 713 C C . GLN A 1 86 ? -13.193 12.993 -14.631 1.00 42.34 86 GLN A C 1
ATOM 715 O O . GLN A 1 86 ? -13.824 13.635 -13.784 1.00 42.34 86 GLN A O 1
ATOM 720 N N . ARG A 1 87 ? -11.910 13.230 -14.922 1.00 43.47 87 ARG A N 1
ATOM 721 C CA . ARG A 1 87 ? -11.233 14.479 -14.577 1.00 43.47 87 ARG A CA 1
ATOM 722 C C . ARG A 1 87 ? -12.196 15.618 -14.919 1.00 43.47 87 ARG A C 1
ATOM 724 O O . ARG A 1 87 ? -12.434 15.867 -16.098 1.00 43.47 87 ARG A O 1
ATOM 731 N N . LYS A 1 88 ? -12.765 16.303 -13.923 1.00 39.44 88 LYS A N 1
ATOM 732 C CA . LYS A 1 88 ? -13.382 17.600 -14.205 1.00 39.44 88 LYS A CA 1
ATOM 733 C C . LYS A 1 88 ? -12.232 18.503 -14.655 1.00 39.44 88 LYS A C 1
ATOM 735 O O . LYS A 1 88 ? -11.240 18.586 -13.923 1.00 39.44 88 LYS A O 1
ATOM 740 N N . PRO A 1 89 ? -12.294 19.104 -15.854 1.00 38.69 89 PRO A N 1
ATOM 741 C CA . PRO A 1 89 ? -11.268 20.036 -16.278 1.00 38.69 89 PRO A CA 1
ATOM 742 C C . PRO A 1 89 ? -11.208 21.152 -15.240 1.00 38.69 89 PRO A C 1
ATOM 744 O O . PRO A 1 89 ? -12.231 21.726 -14.867 1.00 38.69 89 PRO A O 1
ATOM 747 N N . VAL A 1 90 ? -10.005 21.413 -14.734 1.00 47.91 90 VAL A N 1
ATOM 748 C CA . VAL A 1 90 ? -9.730 22.590 -13.917 1.00 47.91 90 VAL A CA 1
ATOM 749 C C . VAL A 1 90 ? -10.056 23.784 -14.805 1.00 47.91 90 VAL A C 1
ATOM 751 O O . VAL A 1 90 ? -9.323 24.070 -15.753 1.00 47.91 90 VAL A O 1
ATOM 754 N N . ALA A 1 91 ? -11.194 24.429 -14.549 1.00 43.41 91 ALA A N 1
ATOM 755 C CA . ALA A 1 91 ? -11.511 25.710 -15.144 1.00 43.41 91 ALA A CA 1
ATOM 756 C C . ALA A 1 91 ? -10.399 26.666 -14.709 1.00 43.41 91 ALA A C 1
ATOM 758 O O . ALA A 1 91 ? -10.310 27.055 -13.546 1.00 43.41 91 ALA A O 1
ATOM 759 N N . LYS A 1 92 ? -9.502 26.982 -15.643 1.00 43.62 92 LYS A N 1
ATOM 760 C CA . LYS A 1 92 ? -8.594 28.110 -15.508 1.00 43.62 92 LYS A CA 1
ATOM 761 C C . LYS A 1 92 ? -9.493 29.341 -15.449 1.00 43.62 92 LYS A C 1
ATOM 763 O O . LYS A 1 92 ? -9.992 29.781 -16.480 1.00 43.62 92 LYS A O 1
ATOM 768 N N . HIS A 1 93 ? -9.775 29.842 -14.252 1.00 40.31 93 HIS A N 1
ATOM 769 C CA . HIS A 1 93 ? -10.251 31.209 -14.122 1.00 40.31 93 HIS A CA 1
ATOM 770 C C . HIS A 1 93 ? -9.085 32.100 -14.529 1.00 40.31 93 HIS A C 1
ATOM 772 O O . HIS A 1 93 ? -8.061 32.178 -13.852 1.00 40.31 93 HIS A O 1
ATOM 778 N N . ALA A 1 94 ? -9.220 32.634 -15.740 1.00 40.38 94 ALA A N 1
ATOM 779 C CA . ALA A 1 94 ? -8.405 33.710 -16.245 1.00 40.38 94 ALA A CA 1
ATOM 780 C C . ALA A 1 94 ? -8.527 34.901 -15.289 1.00 40.38 94 ALA A C 1
ATOM 782 O O . ALA A 1 94 ? -9.627 35.231 -14.845 1.00 40.38 94 ALA A O 1
ATOM 783 N N . LEU A 1 95 ? -7.382 35.517 -14.996 1.00 41.44 95 LEU A N 1
ATOM 784 C CA . LEU A 1 95 ? -7.306 36.935 -14.669 1.00 41.44 95 LEU A CA 1
ATOM 785 C C . LEU A 1 95 ? -8.194 37.719 -15.642 1.00 41.44 95 LEU A C 1
ATOM 787 O O . LEU A 1 95 ? -7.965 37.583 -16.844 1.00 41.44 95 LEU A O 1
ATOM 791 N N . ILE A 1 96 ? -9.115 38.534 -15.119 1.00 48.34 96 ILE A N 1
ATOM 792 C CA . ILE A 1 96 ? -9.144 40.003 -15.261 1.00 48.34 96 ILE A CA 1
ATOM 793 C C . ILE A 1 96 ? -9.714 40.557 -13.953 1.00 48.34 96 ILE A C 1
ATOM 795 O O . ILE A 1 96 ? -10.748 40.015 -13.504 1.00 48.34 96 ILE A O 1
#

Foldseek 3Di:
DDDDPDPDDDDDDDDDDDLVVQLCQLCPDDPPDSCVSVVVVCVVQHDPVVVVVVCVVQNPCRSPPCVNQSSCVSRVNHPCPPDDDPDPPPPPPDDD